Protein AF-F3C561-F1 (afdb_monomer)

Secondary structure (DSSP, 8-state):
-HHHHHHHHHHHHHHHHHHHHHHHHHHHHHHHHHHHHHHTT--HHHHHHHHHH-HHHHHHHHHHHHHHHHH-----HHHHHHTSHHHHHHHHHHHHHHHHHIIIIITTT----THHHHHHHIIIIIHHHHHHHHHHHHS------TT---

Radius of gyration: 17.73 Å; Cα contacts (8 Å, |Δi|>4): 130; chains: 1; bounding box: 53×43×44 Å

Organism: NCBI:txid875330

Sequence (150 aa):
MHREHSTAQGQRYYTLVAACLGWSGLVIQLYLIFIGRYADHASLLGGLVRFLSFFTVLSNTLAAVALSCALTARQSAGHRFFRHPVVCGGIAVSIALVGIAYNILLRHLWHPQGWQWVADELLHDIMPLAFVLYWWLYVPKGALRLRHVP

pLDDT: mean 75.56, std 10.78, range [37.84, 87.25]

InterPro domains:
  IPR049713 Pr6Pr membrane protein-like [NF038065] (51-149)

Solvent-accessible surface area (backbone atoms only — not comparable to full-atom values): 8186 Å² total; per-residue (Å²): 122,75,67,64,58,54,53,55,51,51,50,46,52,52,37,48,53,49,23,51,48,38,51,50,20,53,51,49,47,49,51,55,47,46,54,53,30,55,74,68,74,43,63,58,67,58,45,51,54,53,49,65,66,33,67,64,52,48,33,48,49,52,44,26,50,36,30,49,41,70,69,44,90,62,91,46,75,68,37,57,51,46,65,29,56,68,50,45,48,53,42,37,53,49,25,43,50,43,26,50,48,38,62,74,65,37,60,86,74,57,82,63,65,73,72,56,31,56,22,49,46,35,58,41,50,50,39,23,52,49,47,41,51,46,47,68,76,70,46,71,75,72,80,77,64,84,80,75,72,129

Nearest PDB structures (foldseek):
  6q58-assembly1_A  TM=4.805E-01  e=2.947E+00  Streptomyces lividans 1326
  6q6b-assembly1_A  TM=3.470E-01  e=9.600E+00  Streptomyces lividans 1326

Foldseek 3Di:
DVPVVVVVVVLLVLLVVLLVLLVVLLVLVLVVLQVVCVVVVHDNVVSVVVQCPDLLNVLSVLLSVLSVLVNDPDPDPVSCQSLPLVNLVVSLVSLLCQLVCCVPPPPVPDDDDDSNVSSCCSSRPVNSVSSNVSSVPPRPPPPPPPPPPD

Mean predicted aligned error: 9.53 Å

Structure (mmCIF, N/CA/C/O backbone):
data_AF-F3C561-F1
#
_entry.id   AF-F3C561-F1
#
loop_
_atom_site.group_PDB
_atom_site.id
_atom_site.type_symbol
_atom_site.label_atom_id
_atom_site.label_alt_id
_atom_site.label_comp_id
_atom_site.label_asym_id
_atom_site.label_entity_id
_atom_site.label_seq_id
_atom_site.pdbx_PDB_ins_code
_atom_site.Cartn_x
_atom_site.Cartn_y
_atom_site.Cartn_z
_atom_site.occupancy
_atom_site.B_iso_or_equiv
_atom_site.auth_seq_id
_atom_site.auth_comp_id
_atom_site.auth_asym_id
_atom_site.auth_atom_id
_atom_site.pdbx_PDB_model_num
ATOM 1 N N . MET A 1 1 ? -23.688 -15.592 21.006 1.00 43.59 1 MET A N 1
ATOM 2 C CA . MET A 1 1 ? -22.263 -15.556 21.407 1.00 43.59 1 MET A CA 1
ATOM 3 C C . MET A 1 1 ? -21.299 -16.161 20.369 1.00 43.59 1 MET A C 1
ATOM 5 O O . MET A 1 1 ? -20.206 -15.643 20.229 1.00 43.59 1 MET A O 1
ATOM 9 N N . HIS A 1 2 ? -21.677 -17.172 19.565 1.00 37.84 2 HIS A N 1
ATOM 10 C CA . HIS A 1 2 ? -20.776 -17.753 18.541 1.00 37.84 2 HIS A CA 1
ATOM 11 C C . HIS A 1 2 ? -20.464 -16.871 17.307 1.00 37.84 2 HIS A C 1
ATOM 13 O O . HIS A 1 2 ? -19.419 -17.051 16.689 1.00 37.84 2 HIS A O 1
ATOM 19 N N . ARG A 1 3 ? -21.325 -15.908 16.935 1.00 47.53 3 ARG A N 1
ATOM 20 C CA . ARG A 1 3 ? -21.124 -15.087 15.719 1.00 47.53 3 ARG A CA 1
ATOM 21 C C . ARG A 1 3 ? -20.023 -14.024 15.847 1.00 47.53 3 ARG A C 1
ATOM 23 O O . ARG A 1 3 ? -19.332 -13.782 14.867 1.00 47.53 3 ARG A O 1
ATOM 30 N N . GLU A 1 4 ? -19.815 -13.448 17.032 1.00 48.88 4 GLU A N 1
ATOM 31 C CA . GLU A 1 4 ? -18.841 -12.356 17.237 1.00 48.88 4 GLU A CA 1
ATOM 32 C C . GLU A 1 4 ? -17.381 -12.838 17.210 1.00 48.88 4 GLU A C 1
ATOM 34 O O . GLU A 1 4 ? -16.494 -12.144 16.708 1.00 48.88 4 GLU A O 1
ATOM 39 N N . HIS A 1 5 ? -17.122 -14.064 17.679 1.00 46.94 5 HIS A N 1
ATOM 40 C CA . HIS A 1 5 ? -15.789 -14.669 17.611 1.00 46.94 5 HIS A CA 1
ATOM 41 C C . HIS A 1 5 ? -15.386 -15.025 16.172 1.00 46.94 5 HIS A C 1
ATOM 43 O O . HIS A 1 5 ? -14.239 -14.797 15.787 1.00 46.94 5 HIS A O 1
ATOM 49 N N . SER A 1 6 ? -16.330 -15.504 15.351 1.00 56.16 6 SER A N 1
ATOM 50 C CA . SER A 1 6 ? -16.065 -15.849 13.947 1.00 56.16 6 SER A CA 1
ATOM 51 C C . SER A 1 6 ? -15.729 -14.617 13.100 1.00 56.16 6 SER A C 1
ATOM 53 O O . SER A 1 6 ? -14.824 -14.669 12.268 1.00 56.16 6 SER A O 1
ATOM 55 N N . THR A 1 7 ? -16.404 -13.488 13.341 1.00 60.56 7 THR A N 1
ATOM 56 C CA . THR A 1 7 ? -16.119 -12.220 12.650 1.00 60.56 7 THR A CA 1
ATOM 57 C C . THR A 1 7 ? -14.766 -11.638 13.053 1.00 60.56 7 THR A C 1
ATOM 59 O O . THR A 1 7 ? -14.020 -11.181 12.190 1.00 60.56 7 THR A O 1
ATOM 62 N N . ALA A 1 8 ? -14.397 -11.720 14.337 1.00 64.44 8 ALA A N 1
ATOM 63 C CA . ALA A 1 8 ? -13.096 -11.249 14.818 1.00 64.44 8 ALA A CA 1
ATOM 64 C C . ALA A 1 8 ? -11.926 -12.101 14.286 1.00 64.44 8 ALA A C 1
ATOM 66 O O . ALA A 1 8 ? -10.849 -11.579 13.986 1.00 64.44 8 ALA A O 1
ATOM 67 N N . GLN A 1 9 ? -12.130 -13.413 14.139 1.00 69.69 9 GLN A N 1
ATOM 68 C CA . GLN A 1 9 ? -11.122 -14.322 13.593 1.00 69.69 9 GLN A CA 1
ATOM 69 C C . GLN A 1 9 ? -10.968 -14.166 12.073 1.00 69.69 9 GLN A C 1
ATOM 71 O O . GLN A 1 9 ? -9.838 -14.096 11.586 1.00 69.69 9 GLN A O 1
ATOM 76 N N . GLY A 1 10 ? -12.077 -14.009 11.339 1.00 73.12 10 GLY A N 1
ATOM 77 C CA . GLY A 1 10 ? -12.062 -13.703 9.904 1.00 73.12 10 GLY A CA 1
ATOM 78 C C . GLY A 1 10 ? -11.396 -12.360 9.591 1.00 73.12 10 GLY A C 1
ATOM 79 O O . GLY A 1 10 ? -10.558 -12.281 8.694 1.00 73.12 10 GLY A O 1
ATOM 80 N N . GLN A 1 11 ? -11.676 -11.328 10.396 1.00 76.88 11 GLN A N 1
ATOM 81 C CA . GLN A 1 11 ? -11.012 -10.026 10.297 1.00 76.88 11 GLN A CA 1
ATOM 82 C C . GLN A 1 11 ? -9.496 -10.149 10.463 1.00 76.88 11 GLN A C 1
ATOM 84 O O . GLN A 1 11 ? -8.738 -9.598 9.664 1.00 76.88 11 GLN A O 1
ATOM 89 N N . ARG A 1 12 ? -9.041 -10.869 11.496 1.00 78.75 12 ARG A N 1
ATOM 90 C CA . ARG A 1 12 ? -7.608 -11.069 11.749 1.00 78.75 12 ARG A CA 1
ATOM 91 C C . ARG A 1 12 ? -6.933 -11.797 10.597 1.00 78.75 12 ARG A C 1
ATOM 93 O O . ARG A 1 12 ? -5.892 -11.339 10.146 1.00 78.75 12 ARG A O 1
ATOM 100 N N . TYR A 1 13 ? -7.530 -12.878 10.099 1.00 82.69 13 TYR A N 1
ATOM 101 C CA . TYR A 1 13 ? -6.969 -13.628 8.976 1.00 82.69 13 TYR A CA 1
ATOM 102 C C . TYR A 1 13 ? -6.850 -12.761 7.719 1.00 82.69 13 TYR A C 1
ATOM 104 O O . TYR A 1 13 ? -5.778 -12.680 7.129 1.00 82.69 13 TYR A O 1
ATOM 112 N N . TYR A 1 14 ? -7.914 -12.034 7.368 1.00 81.75 14 TYR A N 1
ATOM 113 C CA . TYR A 1 14 ? -7.908 -11.119 6.229 1.00 81.75 14 TYR A CA 1
ATOM 114 C C . TYR A 1 14 ? -6.826 -10.040 6.360 1.00 81.75 14 TYR A C 1
ATOM 116 O O . TYR A 1 14 ? -6.049 -9.816 5.438 1.00 81.75 14 TYR A O 1
ATOM 124 N N . THR A 1 15 ? -6.745 -9.402 7.530 1.00 81.00 15 THR A N 1
ATOM 125 C CA . THR A 1 15 ? -5.758 -8.348 7.808 1.00 81.00 15 THR A CA 1
ATOM 126 C C . THR A 1 15 ? -4.332 -8.901 7.735 1.00 81.00 15 THR A C 1
ATOM 128 O O . THR A 1 15 ? -3.435 -8.214 7.256 1.00 81.00 15 THR A O 1
ATOM 131 N N . LEU A 1 16 ? -4.123 -10.148 8.168 1.00 84.19 16 LEU A N 1
ATOM 132 C CA . LEU A 1 16 ? -2.830 -10.830 8.127 1.00 84.19 16 LEU A CA 1
ATOM 133 C C . LEU A 1 16 ? -2.411 -11.121 6.694 1.00 84.19 16 LEU A C 1
ATOM 135 O O . LEU A 1 16 ? -1.310 -10.747 6.302 1.00 84.19 16 LEU A O 1
ATOM 139 N N . VAL A 1 17 ? -3.308 -11.704 5.899 1.00 85.19 17 VAL A N 1
ATOM 140 C CA . VAL A 1 17 ? -3.062 -11.964 4.478 1.00 85.19 17 VAL A CA 1
ATOM 141 C C . VAL A 1 17 ? -2.791 -10.656 3.734 1.00 85.19 17 VAL A C 1
ATOM 143 O O . VAL A 1 17 ? -1.786 -10.559 3.038 1.00 85.19 17 VAL A O 1
ATOM 146 N N . ALA A 1 18 ? -3.614 -9.623 3.935 1.00 82.94 18 ALA A N 1
ATOM 147 C CA . ALA A 1 18 ? -3.427 -8.318 3.301 1.00 82.94 18 ALA A CA 1
ATOM 148 C C . ALA A 1 18 ? -2.102 -7.652 3.711 1.00 82.94 18 ALA A C 1
ATOM 150 O O . ALA A 1 18 ? -1.389 -7.130 2.859 1.00 82.94 18 ALA A O 1
ATOM 151 N N . ALA A 1 19 ? -1.727 -7.712 4.995 1.00 84.88 19 ALA A N 1
ATOM 152 C CA . ALA A 1 19 ? -0.444 -7.190 5.460 1.00 84.88 19 ALA A CA 1
ATOM 153 C C . ALA A 1 19 ? 0.731 -7.953 4.836 1.00 84.88 19 ALA A C 1
ATOM 155 O O . ALA A 1 19 ? 1.669 -7.326 4.350 1.00 84.88 19 ALA A O 1
ATOM 156 N N . CYS A 1 20 ? 0.678 -9.289 4.823 1.00 86.12 20 CYS A N 1
ATOM 157 C CA . CYS A 1 20 ? 1.708 -10.121 4.206 1.00 86.12 20 CYS A CA 1
ATOM 158 C C . CYS A 1 20 ? 1.861 -9.802 2.719 1.00 86.12 20 CYS A C 1
ATOM 160 O O . CYS A 1 20 ? 2.982 -9.576 2.278 1.00 86.12 20 CYS A O 1
ATOM 162 N N . LEU A 1 21 ? 0.757 -9.703 1.975 1.00 85.00 21 LEU A N 1
ATOM 163 C CA . LEU A 1 21 ? 0.781 -9.324 0.562 1.00 85.00 21 LEU A CA 1
ATOM 164 C C . LEU A 1 21 ? 1.408 -7.936 0.372 1.00 85.00 21 LEU A C 1
ATOM 166 O O . LEU A 1 21 ? 2.342 -7.798 -0.412 1.00 85.00 21 LEU A O 1
ATOM 170 N N . GLY A 1 22 ? 0.987 -6.929 1.141 1.00 83.75 22 GLY A N 1
ATOM 171 C CA . GLY A 1 22 ? 1.556 -5.580 1.053 1.00 83.75 22 GLY A CA 1
ATOM 172 C C . GLY A 1 22 ? 3.059 -5.536 1.314 1.00 83.75 22 GLY A C 1
ATOM 173 O O . GLY A 1 22 ? 3.809 -4.949 0.534 1.00 83.75 22 GLY A O 1
ATOM 174 N N . TRP A 1 23 ? 3.518 -6.211 2.370 1.00 87.25 23 TRP A N 1
ATOM 175 C CA . TRP A 1 23 ? 4.945 -6.315 2.674 1.00 87.25 23 TRP A CA 1
ATOM 176 C C . TRP A 1 23 ? 5.711 -7.084 1.595 1.00 87.25 23 TRP A C 1
ATOM 178 O O . TRP A 1 23 ? 6.785 -6.640 1.192 1.00 87.25 23 TRP A O 1
ATOM 188 N N . SER A 1 24 ? 5.162 -8.187 1.080 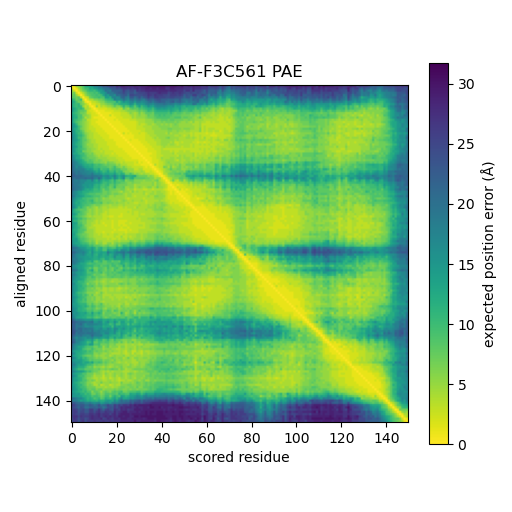1.00 85.19 24 SER A N 1
ATOM 189 C CA . SER A 1 24 ? 5.765 -8.938 -0.024 1.00 85.19 24 SER A CA 1
ATOM 190 C C . SER A 1 24 ? 5.906 -8.079 -1.280 1.00 85.19 24 SER A C 1
ATOM 192 O O . SER A 1 24 ? 6.993 -8.031 -1.850 1.00 85.19 24 SER A O 1
ATOM 194 N N . GLY A 1 25 ? 4.860 -7.347 -1.675 1.00 82.38 25 GLY A N 1
ATOM 195 C CA . GLY A 1 25 ? 4.910 -6.433 -2.818 1.00 82.38 25 GLY A CA 1
ATOM 196 C C . GLY A 1 25 ? 5.999 -5.369 -2.658 1.00 82.38 25 GLY A C 1
ATOM 197 O O . GLY A 1 25 ? 6.819 -5.189 -3.559 1.00 82.38 25 GLY A O 1
ATOM 198 N N . LEU A 1 26 ? 6.072 -4.723 -1.486 1.00 84.94 26 LEU A N 1
ATOM 199 C CA . LEU A 1 26 ? 7.084 -3.700 -1.189 1.00 84.94 26 LEU A CA 1
ATOM 200 C C . LEU A 1 26 ? 8.510 -4.262 -1.238 1.00 84.94 26 LEU A C 1
ATOM 202 O O . LEU A 1 26 ? 9.399 -3.623 -1.800 1.00 84.94 26 LEU A O 1
ATOM 206 N N . VAL A 1 27 ? 8.730 -5.455 -0.678 1.00 86.56 27 VAL A N 1
ATOM 207 C CA . VAL A 1 27 ? 10.042 -6.119 -0.690 1.00 86.56 27 VAL A CA 1
ATOM 208 C C . VAL A 1 27 ? 10.452 -6.489 -2.113 1.00 86.56 27 VAL A C 1
ATOM 210 O O . VAL A 1 27 ? 11.592 -6.223 -2.494 1.00 86.56 27 VAL A O 1
ATOM 213 N N . ILE A 1 28 ? 9.538 -7.045 -2.915 1.00 85.00 28 ILE A N 1
ATOM 214 C CA . ILE A 1 28 ? 9.822 -7.387 -4.316 1.00 85.00 28 ILE A CA 1
ATOM 215 C C . ILE A 1 28 ? 10.149 -6.114 -5.107 1.00 85.00 28 ILE A C 1
ATOM 217 O O . ILE A 1 28 ? 11.159 -6.080 -5.811 1.00 85.00 28 ILE A O 1
ATOM 221 N N . GLN A 1 29 ? 9.359 -5.044 -4.959 1.00 84.00 29 GLN A N 1
ATOM 222 C CA . GLN A 1 29 ? 9.621 -3.787 -5.666 1.00 84.00 29 GLN A CA 1
ATOM 223 C C . GLN A 1 29 ? 10.966 -3.170 -5.258 1.00 84.00 29 GLN A C 1
ATOM 225 O O . GLN A 1 29 ? 11.724 -2.720 -6.121 1.00 84.00 29 GLN A O 1
ATOM 230 N N . LEU A 1 30 ? 11.300 -3.188 -3.964 1.00 84.50 30 LEU A N 1
ATOM 231 C CA . LEU A 1 30 ? 12.584 -2.697 -3.471 1.00 84.50 30 LEU A CA 1
ATOM 232 C C . LEU A 1 30 ? 13.753 -3.526 -4.019 1.00 84.50 30 LEU A C 1
ATOM 234 O O . LEU A 1 30 ? 14.741 -2.959 -4.484 1.00 84.50 30 LEU A O 1
ATOM 238 N N . TYR A 1 31 ? 13.628 -4.854 -4.011 1.00 85.00 31 TYR A N 1
ATOM 239 C CA . TYR A 1 31 ? 14.641 -5.766 -4.540 1.00 85.00 31 TYR A CA 1
ATOM 240 C C . TYR A 1 31 ? 14.919 -5.512 -6.028 1.00 85.00 31 TYR A C 1
ATOM 242 O O . TYR A 1 31 ? 16.077 -5.405 -6.434 1.00 85.00 31 TYR A O 1
ATOM 250 N N . LEU A 1 32 ? 13.867 -5.321 -6.830 1.00 82.19 32 LEU A N 1
ATOM 251 C CA . LEU A 1 32 ? 13.983 -5.009 -8.258 1.00 82.19 32 LEU A CA 1
ATOM 252 C C . LEU A 1 32 ? 14.660 -3.652 -8.513 1.00 82.19 32 LEU A C 1
ATOM 254 O O . LEU A 1 32 ? 15.432 -3.509 -9.460 1.00 82.19 32 LEU A O 1
ATOM 258 N N . ILE A 1 33 ? 14.421 -2.654 -7.658 1.00 82.12 33 ILE A N 1
ATOM 259 C CA . ILE A 1 33 ? 15.117 -1.362 -7.748 1.00 82.12 33 ILE A CA 1
ATOM 260 C C . ILE A 1 33 ? 16.597 -1.520 -7.395 1.00 82.12 33 ILE A C 1
ATOM 262 O O . ILE A 1 33 ? 17.450 -0.957 -8.081 1.00 82.12 33 ILE A O 1
ATOM 266 N N . PHE A 1 34 ? 16.913 -2.287 -6.350 1.00 82.00 34 PHE A N 1
ATOM 267 C CA . PHE A 1 34 ? 18.295 -2.532 -5.943 1.00 82.00 34 PHE A CA 1
ATOM 268 C C . PHE A 1 34 ? 19.083 -3.270 -7.019 1.00 82.00 34 PHE A C 1
ATOM 270 O O . PHE A 1 34 ? 20.189 -2.841 -7.332 1.00 82.00 34 PHE A O 1
ATOM 277 N N . ILE A 1 35 ? 18.519 -4.325 -7.616 1.00 82.62 35 ILE A N 1
ATOM 278 C CA . ILE A 1 35 ? 19.229 -5.105 -8.634 1.00 82.62 35 ILE A CA 1
ATOM 279 C C . ILE A 1 35 ? 19.479 -4.284 -9.905 1.00 82.62 35 ILE A C 1
ATOM 281 O O . ILE A 1 35 ? 20.583 -4.328 -10.441 1.00 82.62 35 ILE A O 1
ATOM 285 N N . GLY A 1 36 ? 18.511 -3.458 -10.326 1.00 78.69 36 GLY A N 1
ATOM 286 C CA . GLY A 1 36 ? 18.690 -2.541 -11.454 1.00 78.69 36 GLY A CA 1
ATOM 287 C C . GLY A 1 36 ? 19.777 -1.500 -11.182 1.00 78.69 36 GLY A C 1
ATOM 288 O O . GLY A 1 36 ? 20.693 -1.331 -11.976 1.00 78.69 36 GLY A O 1
ATOM 289 N N . ARG A 1 37 ? 19.753 -0.858 -10.005 1.00 79.12 37 ARG A N 1
ATOM 290 C CA . ARG A 1 37 ? 20.777 0.139 -9.641 1.00 79.12 37 ARG A CA 1
ATOM 291 C C . ARG A 1 37 ? 22.158 -0.457 -9.412 1.00 79.12 37 ARG A C 1
ATOM 293 O O . ARG A 1 37 ? 23.146 0.219 -9.682 1.00 79.12 37 ARG A O 1
ATOM 300 N N . TYR A 1 38 ? 22.224 -1.688 -8.917 1.00 77.12 38 TYR A N 1
ATOM 301 C CA . TYR A 1 38 ? 23.475 -2.418 -8.765 1.00 77.12 38 TYR A CA 1
ATOM 302 C C . TYR A 1 38 ? 24.097 -2.737 -10.130 1.00 77.12 38 TYR A C 1
ATOM 304 O O . TYR A 1 38 ? 25.295 -2.525 -10.303 1.00 77.12 38 TYR A O 1
ATOM 312 N N . ALA A 1 39 ? 23.284 -3.165 -11.105 1.00 77.00 39 ALA A N 1
ATOM 313 C CA . ALA A 1 39 ? 23.725 -3.390 -12.483 1.00 77.00 39 ALA A CA 1
ATOM 314 C C . ALA A 1 39 ? 24.221 -2.100 -13.162 1.00 77.00 39 ALA A C 1
ATOM 316 O O . ALA A 1 39 ? 25.203 -2.134 -13.896 1.00 77.00 39 ALA A O 1
ATOM 317 N N . ASP A 1 40 ? 23.604 -0.958 -12.849 1.00 78.62 40 ASP A N 1
ATOM 318 C CA . ASP A 1 40 ? 24.003 0.359 -13.364 1.00 78.62 40 ASP A CA 1
ATOM 319 C C . ASP A 1 40 ? 25.200 0.990 -12.611 1.00 78.62 40 ASP A C 1
ATOM 321 O O . ASP A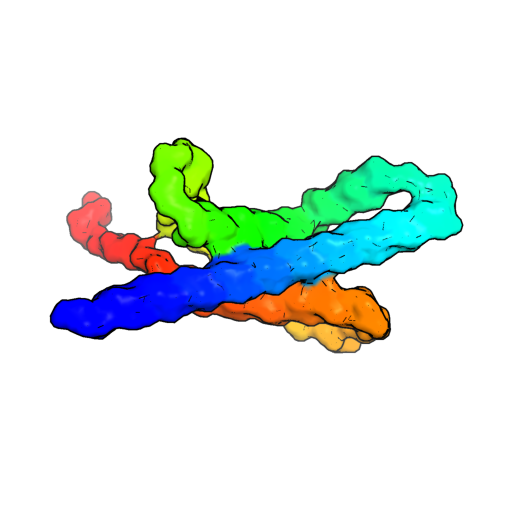 1 40 ? 25.534 2.151 -12.853 1.00 78.62 40 ASP A O 1
ATOM 325 N N . HIS A 1 41 ? 25.818 0.282 -11.651 1.00 76.88 41 HIS A N 1
ATOM 326 C CA . HIS A 1 41 ? 26.848 0.809 -10.733 1.00 76.88 41 HIS A CA 1
ATOM 327 C C . HIS A 1 41 ? 26.456 2.126 -10.032 1.00 76.88 41 HIS A C 1
ATOM 329 O O . HIS A 1 41 ? 27.301 2.936 -9.641 1.00 76.88 41 HIS A O 1
ATOM 335 N N . ALA A 1 42 ? 25.156 2.352 -9.854 1.00 76.69 42 ALA A N 1
ATOM 336 C CA . ALA A 1 42 ? 24.614 3.562 -9.263 1.00 76.69 42 ALA A CA 1
ATOM 337 C C . ALA A 1 42 ? 24.504 3.445 -7.734 1.00 76.69 42 ALA A C 1
ATOM 339 O O . ALA A 1 42 ? 24.468 2.360 -7.154 1.00 76.69 42 ALA A O 1
ATOM 340 N N . SER A 1 43 ? 24.383 4.590 -7.053 1.00 79.69 43 SER A N 1
ATOM 341 C CA . SER A 1 43 ? 24.193 4.612 -5.598 1.00 79.69 43 SER A CA 1
ATOM 342 C C . SER A 1 43 ? 22.879 3.936 -5.188 1.00 79.69 43 SER A C 1
ATOM 344 O O . SER A 1 43 ? 21.786 4.411 -5.517 1.00 79.69 43 SER A O 1
ATOM 346 N N . LEU A 1 44 ? 22.989 2.862 -4.399 1.00 79.44 44 LEU A N 1
ATOM 347 C CA . LEU A 1 44 ? 21.855 2.149 -3.797 1.00 79.44 44 LEU A CA 1
ATOM 348 C C . LEU A 1 44 ? 21.023 3.066 -2.889 1.00 79.44 44 LEU A C 1
ATOM 350 O O . LEU A 1 44 ? 19.794 2.979 -2.866 1.00 79.44 44 LEU A O 1
ATOM 354 N N . LEU A 1 45 ? 21.680 4.011 -2.206 1.00 81.75 45 LEU A N 1
ATOM 355 C CA . LEU A 1 45 ? 21.008 5.017 -1.384 1.00 81.75 45 LEU A CA 1
ATOM 356 C C . LEU A 1 45 ? 20.107 5.919 -2.243 1.00 81.75 45 LEU A C 1
ATOM 358 O O . LEU A 1 45 ? 18.981 6.223 -1.860 1.00 81.75 45 LEU A O 1
ATOM 362 N N . GLY A 1 46 ? 20.564 6.286 -3.445 1.00 78.94 46 GLY A N 1
ATOM 363 C CA . GLY A 1 46 ? 19.751 7.023 -4.416 1.00 78.94 46 GLY A CA 1
ATOM 364 C C . GLY A 1 46 ? 18.546 6.218 -4.921 1.00 78.94 46 GLY A C 1
ATOM 365 O O . GLY A 1 46 ? 17.491 6.792 -5.195 1.00 78.94 46 GLY A O 1
ATOM 366 N N . GLY A 1 47 ? 18.673 4.889 -5.001 1.00 80.12 47 GLY A N 1
ATOM 367 C CA . GLY A 1 47 ? 17.557 3.974 -5.258 1.00 80.12 47 GLY A CA 1
ATOM 368 C C . GLY A 1 47 ? 16.500 4.021 -4.152 1.00 80.12 47 GLY A C 1
ATOM 369 O O . GLY A 1 47 ? 15.322 4.208 -4.453 1.00 80.12 47 GLY A O 1
ATOM 370 N N . LEU A 1 48 ? 16.926 3.947 -2.886 1.00 82.00 48 LEU A N 1
ATOM 371 C CA . LEU A 1 48 ? 16.051 4.066 -1.710 1.00 82.00 48 LEU A CA 1
ATOM 372 C C . LEU A 1 48 ? 15.333 5.414 -1.636 1.00 82.00 48 LEU A C 1
ATOM 374 O O . LEU A 1 48 ? 14.121 5.452 -1.444 1.00 82.00 48 LEU A O 1
ATOM 378 N N . VAL A 1 49 ? 16.062 6.520 -1.809 1.00 82.94 49 VAL A N 1
ATOM 379 C CA . VAL A 1 49 ? 15.468 7.865 -1.764 1.00 82.94 49 VAL A CA 1
ATOM 380 C C . VAL A 1 49 ? 14.419 8.013 -2.860 1.00 82.94 49 VAL A C 1
ATOM 382 O O . VAL A 1 49 ? 13.316 8.487 -2.595 1.00 82.94 49 VAL A O 1
ATOM 385 N N . ARG A 1 50 ? 14.718 7.550 -4.080 1.00 80.38 50 ARG A N 1
ATOM 386 C CA . ARG A 1 50 ? 13.750 7.588 -5.181 1.00 80.38 50 ARG A CA 1
ATOM 387 C C . ARG A 1 50 ? 12.545 6.692 -4.903 1.00 80.38 50 ARG A C 1
ATOM 389 O O . ARG A 1 50 ? 11.428 7.114 -5.165 1.00 80.38 50 ARG A O 1
ATOM 396 N N . PHE A 1 51 ? 12.759 5.505 -4.336 1.00 80.69 51 PHE A N 1
ATOM 397 C CA . PHE A 1 51 ? 11.686 4.598 -3.929 1.00 80.69 51 PHE A CA 1
ATOM 398 C C . PHE A 1 51 ? 10.737 5.258 -2.921 1.00 80.69 51 PHE A C 1
ATOM 400 O O . PHE A 1 51 ? 9.533 5.301 -3.151 1.00 80.69 51 PHE A O 1
ATOM 407 N N . LEU A 1 52 ? 11.279 5.866 -1.864 1.00 83.75 52 LEU A N 1
ATOM 408 C CA . LEU A 1 52 ? 10.493 6.565 -0.842 1.00 83.75 52 LEU A CA 1
ATOM 409 C C . LEU A 1 52 ? 9.898 7.896 -1.320 1.00 83.75 52 LEU A C 1
ATOM 411 O O . LEU A 1 52 ? 9.001 8.424 -0.674 1.00 83.75 52 LEU A O 1
ATOM 415 N N . SER A 1 53 ? 10.364 8.434 -2.447 1.00 85.00 53 SER A N 1
ATOM 416 C CA . SER A 1 53 ? 9.789 9.640 -3.054 1.00 85.00 53 SER A CA 1
ATOM 417 C C . SER A 1 53 ? 8.493 9.353 -3.815 1.00 85.00 53 SER A C 1
ATOM 419 O O . SER A 1 53 ? 7.729 10.276 -4.096 1.00 85.00 53 SER A O 1
ATOM 421 N N . PHE A 1 54 ? 8.220 8.091 -4.162 1.00 82.69 54 PHE A N 1
ATOM 422 C CA . PHE A 1 54 ? 6.980 7.736 -4.839 1.00 82.69 54 PHE A CA 1
ATOM 423 C C . PHE A 1 54 ? 5.811 7.704 -3.859 1.00 82.69 54 PHE A C 1
ATOM 425 O O . PHE A 1 54 ? 5.792 6.946 -2.887 1.00 82.69 54 PHE A O 1
ATOM 432 N N . PHE A 1 55 ? 4.774 8.473 -4.185 1.00 82.56 55 PHE A N 1
ATOM 433 C CA . PHE A 1 55 ? 3.531 8.510 -3.419 1.00 82.56 55 PHE A CA 1
ATOM 434 C C . PHE A 1 55 ? 2.895 7.118 -3.255 1.00 82.56 55 PHE A C 1
ATOM 436 O O . PHE A 1 55 ? 2.404 6.779 -2.177 1.00 82.56 55 PHE A O 1
ATOM 443 N N . THR A 1 56 ? 2.970 6.272 -4.287 1.00 82.69 56 THR A N 1
ATOM 444 C CA . THR A 1 56 ? 2.483 4.884 -4.252 1.00 82.69 56 THR A CA 1
ATOM 445 C C . THR A 1 56 ? 3.182 4.040 -3.188 1.00 82.69 56 THR A C 1
ATOM 447 O O . THR A 1 56 ? 2.538 3.275 -2.474 1.00 82.69 56 THR A O 1
ATOM 450 N N . VAL A 1 57 ? 4.498 4.197 -3.046 1.00 84.25 57 VAL A N 1
ATOM 451 C CA . VAL A 1 57 ? 5.295 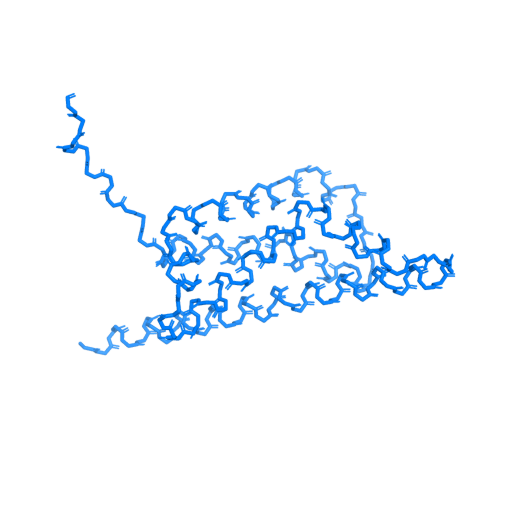3.436 -2.077 1.00 84.25 57 VAL A CA 1
ATOM 452 C C . VAL A 1 57 ? 4.966 3.886 -0.659 1.00 84.25 57 VAL A C 1
ATOM 454 O O . VAL A 1 57 ? 4.735 3.051 0.217 1.00 84.25 57 VAL A O 1
ATOM 457 N N . LEU A 1 58 ? 4.885 5.201 -0.435 1.00 85.44 58 LEU A N 1
ATOM 458 C CA . LEU A 1 58 ? 4.526 5.762 0.867 1.00 85.44 58 LEU A CA 1
ATOM 459 C C . LEU A 1 58 ? 3.125 5.321 1.307 1.00 85.44 58 LEU A C 1
ATOM 461 O O . LEU A 1 58 ? 2.952 4.849 2.429 1.00 85.44 58 LEU A O 1
ATOM 465 N N . SER A 1 59 ? 2.132 5.422 0.422 1.00 84.75 59 SER A N 1
ATOM 466 C CA . SER A 1 59 ? 0.747 5.031 0.723 1.00 84.75 59 SER A CA 1
ATOM 467 C C . SER A 1 59 ? 0.594 3.525 0.972 1.00 84.75 59 SER A C 1
ATOM 469 O O . SER A 1 59 ? -0.047 3.146 1.954 1.00 84.75 59 SER A O 1
ATOM 471 N N . ASN A 1 60 ? 1.243 2.664 0.178 1.00 85.50 60 ASN A N 1
ATOM 472 C CA . ASN A 1 60 ? 1.265 1.217 0.427 1.00 85.50 60 ASN A CA 1
ATOM 473 C C . ASN A 1 60 ? 1.974 0.862 1.739 1.00 85.50 60 ASN A C 1
ATOM 475 O O . ASN A 1 60 ? 1.493 0.010 2.485 1.00 85.50 60 ASN A O 1
ATOM 479 N N . THR A 1 61 ? 3.076 1.545 2.061 1.00 86.06 61 THR A N 1
ATOM 480 C CA . THR A 1 61 ? 3.787 1.351 3.334 1.00 86.06 61 THR A CA 1
ATOM 481 C C . THR A 1 61 ? 2.899 1.735 4.515 1.00 86.06 61 THR A C 1
ATOM 483 O O . THR A 1 61 ? 2.779 0.969 5.469 1.00 86.06 61 THR A O 1
ATOM 486 N N . LEU A 1 62 ? 2.213 2.880 4.445 1.00 86.12 62 LEU A N 1
ATOM 487 C CA . LEU A 1 62 ? 1.266 3.303 5.481 1.00 86.12 62 LEU A CA 1
ATOM 488 C C . LEU A 1 62 ? 0.115 2.304 5.648 1.00 86.12 62 LEU A C 1
ATOM 490 O O . LEU A 1 62 ? -0.267 2.004 6.778 1.00 86.12 62 LEU A O 1
ATOM 494 N N . ALA A 1 63 ? -0.414 1.763 4.549 1.00 84.19 63 ALA A N 1
ATOM 495 C CA . ALA A 1 63 ? -1.459 0.746 4.586 1.00 84.19 63 ALA A CA 1
ATOM 496 C C . ALA A 1 63 ? -0.972 -0.569 5.206 1.00 84.19 63 ALA A C 1
ATOM 498 O O . ALA A 1 63 ? -1.633 -1.098 6.101 1.00 84.19 63 ALA A O 1
ATOM 499 N N . ALA A 1 64 ? 0.202 -1.061 4.803 1.00 85.56 64 ALA A N 1
ATOM 500 C CA . ALA A 1 64 ? 0.813 -2.257 5.379 1.00 85.56 64 ALA A CA 1
ATOM 501 C C . ALA A 1 64 ? 1.064 -2.084 6.886 1.00 85.56 64 ALA A C 1
ATOM 503 O O . ALA A 1 64 ? 0.691 -2.953 7.675 1.00 85.56 64 ALA A O 1
ATOM 504 N N . VAL A 1 65 ? 1.597 -0.930 7.306 1.00 85.12 65 VAL A N 1
ATOM 505 C CA . VAL A 1 65 ? 1.791 -0.593 8.725 1.00 85.12 65 VAL A CA 1
ATOM 506 C C . VAL A 1 65 ? 0.456 -0.536 9.465 1.00 85.12 65 VAL A C 1
ATOM 508 O O . VAL A 1 65 ? 0.332 -1.133 10.532 1.00 85.12 65 VAL A O 1
ATOM 511 N N . ALA A 1 66 ? -0.567 0.112 8.904 1.00 83.38 66 ALA A N 1
ATOM 512 C CA . ALA A 1 66 ? -1.888 0.184 9.523 1.00 83.38 66 ALA A CA 1
ATOM 513 C C . ALA A 1 66 ? -2.520 -1.209 9.713 1.00 83.38 66 ALA A C 1
ATOM 515 O O . ALA A 1 66 ? -3.070 -1.486 10.782 1.00 83.38 66 ALA A O 1
ATOM 516 N N . LEU A 1 67 ? -2.384 -2.107 8.729 1.00 81.69 67 LEU A N 1
ATOM 517 C CA . LEU A 1 67 ?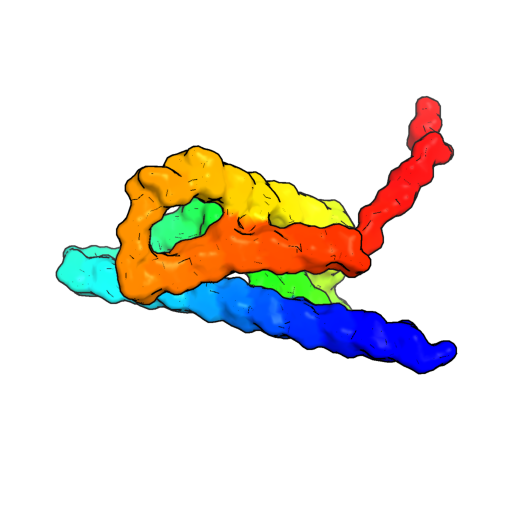 -2.824 -3.504 8.834 1.00 81.69 67 LEU A CA 1
ATOM 518 C C . LEU A 1 67 ? -2.009 -4.275 9.891 1.00 81.69 67 LEU A C 1
ATOM 520 O O . LEU A 1 67 ? -2.584 -4.966 10.733 1.00 81.69 67 LEU A O 1
ATOM 524 N N . SER A 1 68 ? -0.683 -4.107 9.935 1.00 82.62 68 SER A N 1
ATOM 525 C CA . SER A 1 68 ? 0.176 -4.711 10.969 1.00 82.62 68 SER A CA 1
ATOM 526 C C . SER A 1 68 ? -0.166 -4.220 12.384 1.00 82.62 68 SER A C 1
ATOM 528 O O . SER A 1 68 ? -0.207 -5.010 13.335 1.00 82.62 68 SER A O 1
ATOM 530 N N . CYS A 1 69 ? -0.476 -2.930 12.539 1.00 80.31 69 CYS A N 1
ATOM 531 C CA . CYS A 1 69 ? -0.955 -2.362 13.797 1.00 80.31 69 CYS A CA 1
ATOM 532 C C . CYS A 1 69 ? -2.334 -2.914 14.185 1.00 80.31 69 CYS A C 1
ATOM 534 O O . CYS A 1 69 ? -2.587 -3.121 15.369 1.00 80.31 69 CYS A O 1
ATOM 536 N N . ALA A 1 70 ? -3.214 -3.183 13.216 1.00 74.19 70 ALA A N 1
ATOM 537 C CA . ALA A 1 70 ? -4.521 -3.790 13.467 1.00 74.19 70 ALA A CA 1
ATOM 538 C C . ALA A 1 70 ? -4.427 -5.258 13.927 1.00 74.19 70 ALA A C 1
ATOM 540 O O . ALA A 1 70 ? -5.269 -5.712 14.703 1.00 74.19 70 ALA A O 1
ATOM 541 N N . LEU A 1 71 ? -3.383 -5.985 13.512 1.00 74.06 71 LEU A N 1
ATOM 542 C CA . LEU A 1 71 ? -3.096 -7.350 13.975 1.00 74.06 71 LEU A CA 1
ATOM 543 C C . LEU A 1 71 ? -2.526 -7.397 15.395 1.00 74.06 71 LEU A C 1
ATOM 545 O O . LEU A 1 71 ? -2.722 -8.376 16.117 1.00 74.06 71 LEU A O 1
ATOM 549 N N . THR A 1 72 ? -1.821 -6.344 15.806 1.00 72.00 72 THR A N 1
ATOM 550 C CA . THR A 1 72 ? -1.099 -6.325 17.077 1.00 72.00 72 THR A CA 1
ATOM 551 C C . THR A 1 72 ? -1.954 -5.720 18.190 1.00 72.00 72 THR A C 1
ATOM 553 O O . THR A 1 72 ? -2.264 -4.534 18.188 1.00 72.00 72 THR A O 1
ATOM 556 N N . ALA A 1 73 ? -2.258 -6.500 19.231 1.00 60.84 73 ALA A N 1
ATOM 557 C CA . ALA A 1 73 ? -3.044 -6.044 20.388 1.00 60.84 73 ALA A CA 1
ATOM 558 C C . ALA A 1 73 ? -2.293 -5.091 21.350 1.00 60.84 73 ALA A C 1
ATOM 560 O O . ALA A 1 73 ? -2.815 -4.735 22.406 1.00 60.84 73 ALA A O 1
ATOM 561 N N . ARG A 1 74 ? -1.059 -4.676 21.027 1.00 62.50 74 ARG A N 1
ATOM 562 C CA . ARG A 1 74 ? -0.264 -3.790 21.894 1.00 62.50 74 ARG A CA 1
ATOM 563 C C . ARG A 1 74 ? -0.887 -2.395 21.926 1.00 62.50 74 ARG A C 1
ATOM 565 O O . ARG A 1 74 ? -1.208 -1.831 20.887 1.00 62.50 74 ARG A O 1
ATOM 572 N N . GLN A 1 75 ? -0.983 -1.796 23.105 1.00 59.62 75 GLN A N 1
ATOM 573 C CA . GLN A 1 75 ? -1.498 -0.436 23.288 1.00 59.62 75 GLN A CA 1
ATOM 574 C C . GLN A 1 75 ? -0.376 0.615 23.213 1.00 59.62 75 GLN A C 1
ATOM 576 O O . GLN A 1 75 ? -0.199 1.417 24.122 1.00 59.62 75 GLN A O 1
ATOM 581 N N . SER A 1 76 ? 0.429 0.589 22.147 1.00 67.38 76 SER A N 1
ATOM 582 C CA . SER A 1 76 ? 1.452 1.622 21.924 1.00 67.38 76 SER A CA 1
ATOM 583 C C . SER A 1 76 ? 0.821 2.901 21.358 1.00 67.38 76 SER A C 1
ATOM 585 O O . SER A 1 76 ? -0.165 2.830 20.619 1.00 67.38 76 SER A O 1
ATOM 587 N N . ALA A 1 77 ? 1.407 4.067 21.649 1.00 67.38 77 ALA A N 1
ATOM 588 C CA . ALA A 1 77 ? 0.961 5.361 21.122 1.00 67.38 77 ALA A CA 1
ATOM 589 C C . ALA A 1 77 ? 0.849 5.360 19.584 1.00 67.38 77 ALA A C 1
ATOM 591 O O . ALA A 1 77 ? -0.134 5.860 19.035 1.00 67.38 77 ALA A O 1
ATOM 592 N N . GLY A 1 78 ? 1.787 4.695 18.895 1.00 64.06 78 GLY A N 1
ATOM 593 C CA . GLY A 1 78 ? 1.737 4.518 17.440 1.00 64.06 78 GLY A CA 1
ATOM 594 C C . GLY A 1 78 ? 0.526 3.704 16.972 1.00 64.06 78 GLY A C 1
ATOM 595 O O . GLY A 1 78 ? -0.125 4.063 15.996 1.00 64.06 78 GLY A O 1
ATOM 596 N N . HIS A 1 79 ? 0.133 2.660 17.706 1.00 69.69 79 HIS A N 1
ATOM 597 C CA . HIS A 1 79 ? -1.048 1.863 17.356 1.00 69.69 79 HIS A CA 1
ATOM 598 C C . HIS A 1 79 ? -2.344 2.650 17.527 1.00 69.69 79 HIS A C 1
ATOM 600 O O . HIS A 1 79 ? -3.262 2.495 16.726 1.00 69.69 79 HIS A O 1
ATOM 606 N N . ARG A 1 80 ? -2.427 3.522 18.538 1.00 69.44 80 ARG A N 1
ATOM 607 C CA . ARG A 1 80 ? -3.589 4.401 18.717 1.00 69.44 80 ARG A CA 1
ATOM 608 C C . ARG A 1 80 ? -3.712 5.410 17.572 1.00 69.44 80 ARG A C 1
ATOM 610 O O . ARG A 1 80 ? -4.829 5.672 17.135 1.00 69.44 80 ARG A O 1
ATOM 617 N N . PHE A 1 81 ? -2.586 5.918 17.067 1.00 73.12 81 PHE A N 1
ATOM 618 C CA . PHE A 1 81 ? -2.550 6.807 15.906 1.00 73.12 81 PHE A CA 1
ATOM 619 C C . PHE A 1 81 ? -3.024 6.099 14.629 1.00 73.12 81 PHE A C 1
ATOM 621 O O . PHE A 1 81 ? -3.968 6.560 13.994 1.00 73.12 81 PHE A O 1
ATOM 628 N N . PHE A 1 82 ? -2.456 4.934 14.298 1.00 73.31 82 PHE A N 1
ATOM 629 C CA . PHE A 1 82 ? -2.847 4.185 13.094 1.00 73.31 82 PHE A CA 1
ATOM 630 C C . PHE A 1 82 ? -4.259 3.598 13.158 1.00 73.31 82 PHE A C 1
ATOM 632 O O . PHE A 1 82 ? -4.866 3.390 12.115 1.00 73.31 82 PHE A O 1
ATOM 639 N N . ARG A 1 83 ? -4.808 3.356 14.355 1.00 70.94 83 ARG A N 1
ATOM 640 C CA . ARG A 1 83 ? -6.211 2.943 14.537 1.00 70.94 83 ARG A CA 1
ATOM 641 C C . ARG A 1 83 ? -7.192 4.114 14.549 1.00 70.94 83 ARG A C 1
ATOM 643 O O . ARG A 1 83 ? -8.399 3.885 14.626 1.00 70.94 83 ARG A O 1
ATOM 650 N N . HIS A 1 84 ? -6.709 5.355 14.510 1.00 76.00 84 HIS A N 1
ATOM 651 C CA . HIS A 1 84 ? -7.581 6.516 14.514 1.00 76.00 84 HIS A CA 1
ATOM 652 C C . HIS A 1 84 ? -8.365 6.577 13.189 1.00 76.00 84 HIS A C 1
ATOM 654 O O . HIS A 1 84 ? -7.750 6.537 12.121 1.00 76.00 84 HIS A O 1
ATOM 660 N N . PRO A 1 85 ? -9.704 6.719 13.212 1.00 73.00 85 PRO A N 1
ATOM 661 C CA . PRO A 1 85 ? -10.532 6.638 12.006 1.00 73.00 85 PRO A CA 1
ATOM 662 C C . PRO A 1 85 ? -10.174 7.695 10.952 1.00 73.00 85 PRO A C 1
ATOM 664 O O . PRO A 1 85 ? -10.266 7.416 9.761 1.00 73.00 85 PRO A O 1
ATOM 667 N N . VAL A 1 86 ? -9.693 8.872 11.373 1.00 77.31 86 VAL A N 1
ATOM 668 C CA . VAL A 1 86 ? -9.191 9.917 10.458 1.00 77.31 86 VAL A CA 1
ATOM 669 C C . VAL A 1 86 ? -7.914 9.474 9.736 1.00 77.31 86 VAL A C 1
ATOM 671 O O . VAL A 1 86 ? -7.798 9.676 8.533 1.00 77.31 86 VAL A O 1
ATOM 674 N N . VAL A 1 87 ? -6.978 8.830 10.442 1.00 80.75 87 VAL A N 1
ATOM 675 C CA . VAL A 1 87 ? -5.715 8.352 9.855 1.00 80.75 87 VAL A CA 1
ATOM 676 C C . VAL A 1 87 ? -5.997 7.185 8.912 1.00 80.75 87 VAL A C 1
ATOM 678 O O . VAL A 1 87 ? -5.573 7.219 7.761 1.00 80.75 87 VAL A O 1
ATOM 681 N N . CYS A 1 88 ? -6.798 6.203 9.345 1.00 80.62 88 CYS A N 1
ATOM 682 C CA . CYS A 1 88 ? -7.258 5.125 8.466 1.00 80.62 88 CYS A CA 1
ATOM 683 C C . CYS A 1 88 ? -7.992 5.659 7.229 1.00 80.62 88 CYS A C 1
ATOM 685 O O . CYS A 1 88 ? -7.769 5.151 6.135 1.00 80.62 88 CYS A O 1
ATOM 687 N N . GLY A 1 89 ? -8.844 6.678 7.387 1.00 80.25 89 GLY A N 1
ATOM 688 C CA . GLY A 1 89 ? -9.537 7.327 6.275 1.00 80.25 89 GLY A CA 1
ATOM 689 C C . GLY A 1 89 ? -8.577 8.008 5.301 1.00 80.25 89 GLY A C 1
ATOM 690 O O . GLY A 1 89 ? -8.690 7.796 4.099 1.00 80.25 89 GLY A O 1
ATOM 691 N N . GLY A 1 90 ? -7.590 8.757 5.799 1.00 83.88 90 GLY A N 1
ATOM 692 C CA . GLY A 1 90 ? -6.571 9.392 4.957 1.00 83.88 90 GLY A CA 1
ATOM 693 C C . GLY A 1 90 ? -5.728 8.380 4.175 1.00 83.88 90 GLY A C 1
ATOM 694 O O . GLY A 1 90 ? -5.493 8.566 2.980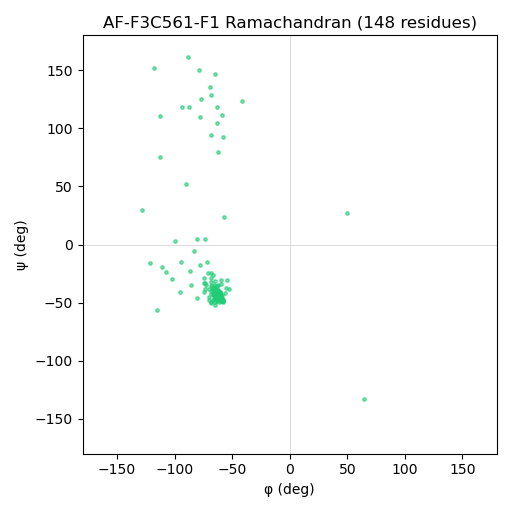 1.00 83.88 90 GLY A O 1
ATOM 695 N N . ILE A 1 91 ? -5.339 7.272 4.817 1.00 85.94 91 ILE A N 1
ATOM 696 C CA . ILE A 1 91 ? -4.624 6.170 4.152 1.00 85.94 91 ILE A CA 1
ATOM 697 C C . ILE A 1 91 ? -5.528 5.510 3.101 1.00 85.94 91 ILE A C 1
ATOM 699 O O . ILE A 1 91 ? -5.078 5.271 1.984 1.00 85.94 91 ILE A O 1
ATOM 703 N N . ALA A 1 92 ? -6.808 5.281 3.414 1.00 83.75 92 ALA A N 1
ATOM 704 C CA . ALA A 1 92 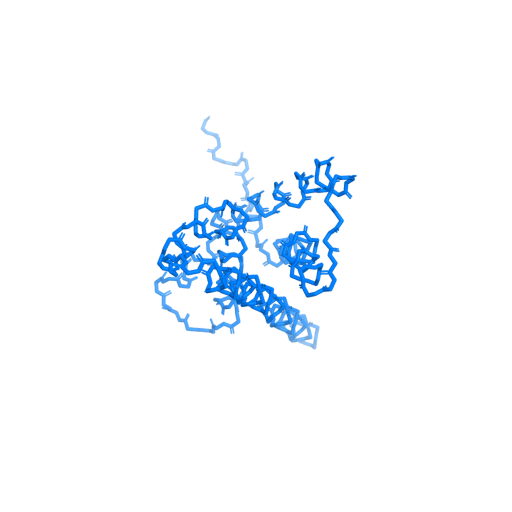? -7.765 4.677 2.487 1.00 83.75 92 ALA A CA 1
ATOM 705 C C . ALA A 1 92 ? -8.007 5.551 1.248 1.00 83.75 92 ALA A C 1
ATOM 707 O O . ALA A 1 92 ? -8.032 5.039 0.135 1.00 83.75 92 ALA A O 1
ATOM 708 N N . VAL A 1 93 ? -8.134 6.869 1.418 1.00 85.12 93 VAL A N 1
ATOM 709 C CA . VAL A 1 93 ? -8.269 7.801 0.287 1.00 85.12 93 VAL A CA 1
ATOM 710 C C . VAL A 1 93 ? -6.991 7.823 -0.548 1.00 85.12 93 VAL A C 1
ATOM 712 O O . VAL A 1 93 ? -7.063 7.755 -1.770 1.00 85.12 93 VAL A O 1
ATOM 715 N N . SER A 1 94 ? -5.825 7.859 0.101 1.00 87.19 94 SER A N 1
ATOM 716 C CA . SER A 1 94 ? -4.531 7.853 -0.593 1.00 87.19 94 SER A CA 1
ATOM 717 C C . SER A 1 94 ? -4.336 6.583 -1.420 1.00 87.19 94 SER A C 1
ATOM 719 O O . SER A 1 94 ? -3.945 6.663 -2.582 1.00 87.19 94 SER A O 1
ATOM 721 N N . ILE A 1 95 ? -4.644 5.413 -0.851 1.00 84.69 95 ILE A N 1
ATOM 722 C CA . ILE A 1 95 ? -4.477 4.139 -1.555 1.00 84.69 95 ILE A CA 1
ATOM 723 C C . ILE A 1 95 ? -5.537 3.943 -2.646 1.00 84.69 95 ILE A C 1
ATOM 725 O O . ILE A 1 95 ? -5.219 3.437 -3.718 1.00 84.69 95 ILE A O 1
ATOM 729 N N . ALA A 1 96 ? -6.770 4.415 -2.425 1.00 83.44 96 ALA A N 1
ATOM 730 C CA . ALA A 1 96 ? -7.807 4.420 -3.453 1.00 83.44 96 ALA A CA 1
ATOM 731 C C . ALA A 1 96 ? -7.416 5.318 -4.633 1.00 83.44 96 ALA A C 1
ATOM 733 O O . ALA A 1 96 ? -7.571 4.913 -5.781 1.00 83.44 96 ALA A O 1
ATOM 734 N N . LEU A 1 97 ? -6.855 6.502 -4.362 1.00 86.62 97 LEU A N 1
ATOM 735 C CA . LEU A 1 97 ? -6.348 7.399 -5.398 1.00 86.62 97 LEU A CA 1
ATOM 736 C C . LEU A 1 97 ? -5.262 6.721 -6.240 1.00 86.62 97 LEU A C 1
ATOM 738 O O . LEU A 1 97 ? -5.300 6.828 -7.460 1.00 86.62 97 LEU A O 1
ATOM 742 N N . VAL A 1 98 ? -4.333 5.999 -5.607 1.00 85.19 98 VAL A N 1
ATOM 743 C CA . VAL A 1 98 ? -3.292 5.231 -6.309 1.00 85.19 98 VAL A CA 1
ATOM 744 C C . VAL A 1 98 ? -3.901 4.157 -7.207 1.00 85.19 98 VAL A C 1
ATOM 746 O O . VAL A 1 98 ? -3.549 4.102 -8.383 1.00 85.19 98 VAL A O 1
ATOM 749 N N . GLY A 1 99 ? -4.830 3.348 -6.688 1.00 80.56 99 GLY A N 1
ATOM 750 C CA . GLY A 1 99 ? -5.493 2.305 -7.477 1.00 80.56 99 GLY A CA 1
ATOM 751 C C . GLY A 1 99 ? -6.261 2.880 -8.671 1.00 80.56 99 GLY A C 1
ATOM 752 O O . GLY A 1 99 ? -6.126 2.392 -9.789 1.00 80.56 99 GLY A O 1
ATOM 753 N N . ILE A 1 100 ? -6.999 3.976 -8.464 1.00 81.62 100 ILE A N 1
ATOM 754 C CA . ILE A 1 100 ? 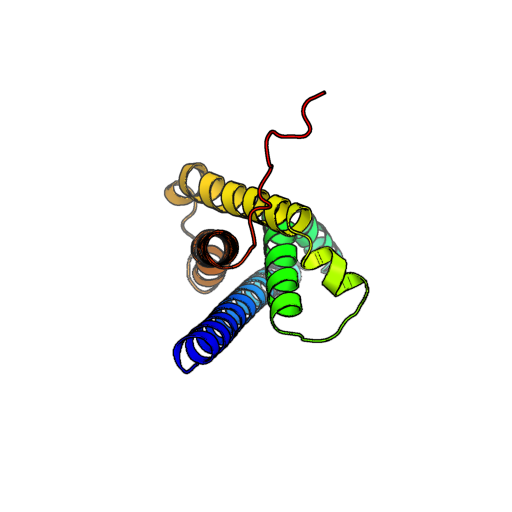-7.743 4.670 -9.527 1.00 81.62 100 ILE A CA 1
ATOM 755 C C . ILE A 1 100 ? -6.789 5.261 -10.570 1.00 81.62 100 ILE A C 1
ATOM 757 O O . ILE A 1 100 ? -6.978 5.046 -11.767 1.00 81.62 100 ILE A O 1
ATOM 761 N N . ALA A 1 101 ? -5.760 5.990 -10.133 1.00 82.56 101 ALA A N 1
ATOM 762 C CA . ALA A 1 101 ? -4.790 6.604 -11.032 1.00 82.56 101 ALA A CA 1
ATOM 763 C C . ALA A 1 101 ? -4.057 5.544 -11.860 1.00 82.56 101 ALA A C 1
ATOM 765 O O . ALA A 1 101 ? -3.890 5.718 -13.063 1.00 82.56 101 ALA A O 1
ATOM 766 N N . TYR A 1 102 ? -3.678 4.423 -11.245 1.00 78.62 102 TYR A N 1
ATOM 767 C CA . TYR A 1 102 ? -3.055 3.318 -11.960 1.00 78.62 102 TYR A CA 1
ATOM 768 C C . TYR A 1 102 ? -4.000 2.705 -12.999 1.00 78.62 102 TYR A C 1
ATOM 770 O O . TYR A 1 102 ? -3.615 2.558 -14.159 1.00 78.62 102 TYR A O 1
ATOM 778 N N . ASN A 1 103 ? -5.247 2.406 -12.617 1.00 76.06 103 ASN A N 1
ATOM 779 C CA . ASN A 1 103 ? -6.215 1.777 -13.518 1.00 76.06 103 ASN A CA 1
ATOM 780 C C . ASN A 1 103 ? -6.533 2.657 -14.736 1.00 76.06 103 ASN A C 1
ATOM 782 O O . ASN A 1 103 ? -6.626 2.150 -15.848 1.00 76.06 103 ASN A O 1
ATOM 786 N N . ILE A 1 104 ? -6.666 3.971 -14.526 1.00 76.31 104 ILE A N 1
ATOM 787 C CA . ILE A 1 104 ? -7.030 4.923 -15.582 1.00 76.31 104 ILE A CA 1
ATOM 788 C C . ILE A 1 104 ? -5.819 5.309 -16.440 1.00 76.31 104 ILE A C 1
ATOM 790 O O . ILE A 1 104 ? -5.936 5.361 -17.663 1.00 76.31 104 ILE A O 1
ATOM 794 N N . LEU A 1 105 ? -4.671 5.619 -15.825 1.00 74.00 105 LEU A N 1
ATOM 795 C CA . LEU A 1 105 ? -3.529 6.193 -16.542 1.00 74.00 105 LEU A CA 1
ATOM 796 C C . LEU A 1 105 ? -2.505 5.143 -16.972 1.00 74.00 105 LEU A C 1
ATOM 798 O O . LEU A 1 105 ? -1.953 5.263 -18.059 1.00 74.00 105 LEU A O 1
ATOM 802 N N . LEU A 1 106 ? -2.190 4.159 -16.126 1.00 70.44 106 LEU A N 1
ATOM 803 C CA . LEU A 1 106 ? -1.028 3.285 -16.342 1.00 70.44 106 LEU A CA 1
ATOM 804 C C . LEU A 1 106 ? -1.389 1.905 -16.887 1.00 70.44 106 LEU A C 1
ATOM 806 O O . LEU A 1 106 ? -0.595 1.363 -17.651 1.00 70.44 106 LEU A O 1
ATOM 810 N N . ARG A 1 107 ? -2.575 1.362 -16.582 1.00 74.06 107 ARG A N 1
ATOM 811 C CA . ARG A 1 107 ? -2.973 0.002 -16.996 1.00 74.06 107 ARG A CA 1
ATOM 812 C C . ARG A 1 107 ? -2.865 -0.241 -18.503 1.00 74.06 107 ARG A C 1
ATOM 814 O O . ARG A 1 107 ? -2.622 -1.365 -18.930 1.00 74.06 107 ARG A O 1
ATOM 821 N N . HIS A 1 108 ? -3.063 0.801 -19.305 1.00 65.12 108 HIS A N 1
ATOM 822 C CA . HIS A 1 108 ? -3.022 0.715 -20.764 1.00 65.12 108 HIS A CA 1
ATOM 823 C C . HIS A 1 108 ? -1.657 1.066 -21.374 1.00 65.12 108 HIS A C 1
ATOM 825 O O . HIS A 1 108 ? -1.438 0.776 -22.545 1.00 65.12 108 HIS A O 1
ATOM 831 N N . LEU A 1 109 ? -0.756 1.699 -20.614 1.00 64.44 109 LEU A N 1
ATOM 832 C CA . LEU A 1 109 ? 0.563 2.130 -21.099 1.00 64.44 109 LEU A CA 1
ATOM 833 C C . LEU A 1 109 ? 1.714 1.281 -20.551 1.00 64.44 109 LEU A C 1
ATOM 835 O O . LEU A 1 109 ? 2.790 1.245 -21.147 1.00 64.44 109 LEU A O 1
ATOM 839 N N . TRP A 1 110 ? 1.514 0.624 -19.412 1.00 65.00 110 TRP A N 1
ATOM 840 C CA . TRP A 1 110 ? 2.555 -0.088 -18.691 1.00 65.00 110 TRP A CA 1
ATOM 841 C C . TRP A 1 110 ? 2.280 -1.592 -18.719 1.00 65.00 110 TRP A C 1
ATOM 843 O O . TRP A 1 110 ? 1.346 -2.080 -18.089 1.00 65.00 110 TRP A O 1
ATOM 853 N N . HIS A 1 111 ? 3.119 -2.329 -19.449 1.00 65.31 111 HIS A N 1
ATOM 854 C CA . HIS A 1 111 ? 3.095 -3.792 -19.516 1.00 65.31 111 HIS A CA 1
ATOM 855 C C . HIS A 1 111 ? 4.360 -4.366 -18.865 1.00 65.31 111 HIS A C 1
ATOM 857 O O . HIS A 1 111 ? 5.285 -4.780 -19.571 1.00 65.31 111 HIS A O 1
ATOM 863 N N . PRO A 1 112 ? 4.450 -4.359 -17.523 1.00 70.56 112 PRO A N 1
ATOM 864 C CA . PRO A 1 112 ? 5.582 -4.957 -16.839 1.00 70.56 112 PRO A CA 1
ATOM 865 C C . PRO A 1 112 ? 5.584 -6.469 -17.097 1.00 70.56 112 PRO A C 1
ATOM 867 O O . PRO A 1 112 ? 4.530 -7.087 -17.236 1.00 70.56 112 PRO A O 1
ATOM 870 N N . GLN A 1 113 ? 6.769 -7.075 -17.174 1.00 74.94 113 GLN A N 1
ATOM 871 C CA . GLN A 1 113 ? 6.923 -8.519 -17.375 1.00 74.94 113 GLN A CA 1
ATOM 872 C C . GLN A 1 113 ? 7.637 -9.169 -16.183 1.00 74.94 113 GLN A C 1
ATOM 874 O O . GLN A 1 113 ? 8.439 -8.543 -15.486 1.00 74.94 113 GLN A O 1
ATOM 879 N N . GLY A 1 114 ? 7.343 -10.448 -15.938 1.00 80.88 114 GLY A N 1
ATOM 880 C CA . GLY A 1 114 ? 7.991 -11.244 -14.893 1.00 80.88 114 GLY A CA 1
ATOM 881 C C . GLY A 1 114 ? 7.705 -10.743 -13.472 1.00 80.88 114 GLY A C 1
ATOM 882 O O . GLY A 1 114 ? 6.564 -10.462 -13.114 1.00 80.88 114 GLY A O 1
ATOM 883 N N . TRP A 1 115 ? 8.746 -10.629 -12.642 1.00 77.38 115 TRP A N 1
ATOM 884 C CA . TRP A 1 115 ? 8.620 -10.235 -11.230 1.00 77.38 115 TRP A CA 1
ATOM 885 C C . TRP A 1 115 ? 8.156 -8.789 -11.019 1.00 77.38 115 TRP A C 1
ATOM 887 O O . TRP A 1 115 ? 7.533 -8.496 -10.000 1.00 77.38 115 TRP A O 1
ATOM 897 N N . GLN A 1 116 ? 8.423 -7.892 -11.977 1.00 76.00 116 GLN A N 1
ATOM 898 C CA . GLN A 1 116 ? 7.906 -6.521 -11.930 1.00 76.00 116 GLN A CA 1
ATOM 899 C C . GLN A 1 116 ? 6.384 -6.502 -12.024 1.00 76.00 116 GLN A C 1
ATOM 901 O O . GLN A 1 116 ? 5.762 -5.742 -11.295 1.00 76.00 116 GLN A O 1
ATOM 906 N N . TRP A 1 117 ? 5.791 -7.368 -12.854 1.00 80.62 117 TRP A N 1
ATOM 907 C CA . TRP A 1 117 ? 4.337 -7.473 -12.969 1.00 80.62 117 TRP A CA 1
ATOM 908 C C . TRP A 1 117 ? 3.701 -7.897 -11.648 1.00 80.62 117 TRP A C 1
ATOM 910 O O . TRP A 1 117 ? 2.768 -7.254 -11.187 1.00 80.62 117 TRP A O 1
ATOM 920 N N . VAL A 1 118 ? 4.271 -8.906 -10.984 1.00 78.31 118 VAL A N 1
ATOM 921 C CA . VAL A 1 118 ? 3.766 -9.380 -9.687 1.00 78.31 118 VAL A CA 1
ATOM 922 C C . VAL A 1 118 ? 3.790 -8.269 -8.635 1.00 78.31 118 VAL A C 1
ATOM 924 O O . VAL A 1 118 ? 2.809 -8.088 -7.920 1.00 78.31 118 VAL A O 1
ATOM 927 N N . ALA A 1 119 ? 4.891 -7.516 -8.535 1.00 80.56 119 ALA A N 1
ATOM 928 C CA . ALA A 1 119 ? 4.987 -6.404 -7.590 1.00 80.56 119 ALA A CA 1
ATOM 929 C C . ALA A 1 119 ? 3.986 -5.287 -7.911 1.00 80.56 119 ALA A C 1
ATOM 931 O O . ALA A 1 119 ? 3.351 -4.746 -7.006 1.00 80.56 119 ALA A O 1
ATOM 932 N N . ASP A 1 120 ? 3.847 -4.963 -9.194 1.00 81.75 120 ASP A N 1
ATOM 933 C CA . ASP A 1 120 ? 2.977 -3.898 -9.670 1.00 81.75 120 ASP A CA 1
ATOM 934 C C . ASP A 1 120 ? 1.500 -4.235 -9.420 1.00 81.75 120 ASP A C 1
ATOM 936 O O . ASP A 1 120 ? 0.798 -3.443 -8.795 1.00 81.75 120 ASP A O 1
ATOM 940 N N . GLU A 1 121 ? 1.067 -5.447 -9.777 1.00 80.06 121 GLU A N 1
ATOM 941 C CA . GLU A 1 121 ? -0.287 -5.965 -9.542 1.00 80.06 121 GLU A CA 1
ATOM 942 C C . GLU A 1 121 ? -0.613 -6.021 -8.037 1.00 80.06 121 GLU A C 1
ATOM 944 O O . GLU A 1 121 ? -1.686 -5.588 -7.601 1.00 80.06 121 GLU A O 1
ATOM 949 N N . LEU A 1 122 ? 0.331 -6.495 -7.207 1.00 77.81 122 LEU A N 1
ATOM 950 C CA . LEU A 1 122 ? 0.124 -6.554 -5.759 1.00 77.81 122 LEU A CA 1
ATOM 951 C C . LEU A 1 122 ? -0.070 -5.166 -5.145 1.00 77.81 122 LEU A C 1
ATOM 953 O O . LEU A 1 122 ? -0.932 -4.996 -4.283 1.00 77.81 122 LEU A O 1
ATOM 957 N N . LEU A 1 123 ? 0.743 -4.189 -5.549 1.00 76.81 123 LEU A N 1
ATOM 958 C CA . LEU A 1 123 ? 0.773 -2.867 -4.922 1.00 76.81 123 LEU A CA 1
ATOM 959 C C . LEU A 1 123 ? -0.245 -1.883 -5.505 1.00 76.81 123 LEU A C 1
ATOM 961 O O . LEU A 1 123 ? -0.620 -0.934 -4.810 1.00 76.81 123 LEU A O 1
ATOM 965 N N . HIS A 1 124 ? -0.697 -2.097 -6.741 1.00 79.19 124 HIS A N 1
ATOM 966 C CA . HIS A 1 124 ? -1.608 -1.183 -7.434 1.00 79.19 124 HIS A CA 1
ATOM 967 C C . HIS A 1 124 ? -3.022 -1.729 -7.648 1.00 79.19 124 HIS A C 1
ATOM 969 O O . HIS A 1 124 ? -3.926 -0.917 -7.835 1.00 79.19 124 HIS A O 1
ATOM 975 N N . ASP A 1 125 ? -3.248 -3.045 -7.573 1.00 76.94 125 ASP A N 1
ATOM 976 C CA . ASP A 1 125 ? -4.597 -3.628 -7.686 1.00 76.94 125 ASP A CA 1
ATOM 977 C C . ASP A 1 125 ? -5.002 -4.316 -6.370 1.00 76.94 125 ASP A C 1
ATOM 979 O O . ASP A 1 125 ? -5.973 -3.918 -5.718 1.00 76.94 125 ASP A O 1
ATOM 983 N N . ILE A 1 126 ? -4.198 -5.275 -5.888 1.00 81.19 126 ILE A N 1
ATOM 984 C CA . ILE A 1 126 ? -4.564 -6.086 -4.713 1.00 81.19 126 ILE A CA 1
ATOM 985 C C . ILE A 1 126 ? -4.573 -5.259 -3.425 1.00 81.19 126 ILE A C 1
ATOM 987 O O . ILE A 1 126 ? -5.551 -5.300 -2.677 1.00 81.19 126 ILE A O 1
ATOM 991 N N . MET A 1 127 ? -3.512 -4.502 -3.143 1.00 78.44 127 MET A N 1
ATOM 992 C CA . MET A 1 127 ? -3.394 -3.725 -1.905 1.00 78.44 127 MET A CA 1
ATOM 993 C C . MET A 1 127 ? -4.436 -2.607 -1.773 1.00 78.44 127 MET A C 1
ATOM 995 O O . MET A 1 127 ? -5.064 -2.525 -0.710 1.00 78.44 127 MET A O 1
ATOM 999 N N . PRO A 1 128 ? -4.683 -1.772 -2.804 1.00 81.06 128 PRO A N 1
ATOM 1000 C CA . PRO A 1 128 ? -5.733 -0.761 -2.748 1.00 81.06 128 PRO A CA 1
ATOM 1001 C C . PRO A 1 128 ? -7.105 -1.369 -2.491 1.00 81.06 128 PRO A C 1
ATOM 1003 O O . PRO A 1 128 ? -7.809 -0.928 -1.581 1.00 81.06 128 PRO A O 1
ATOM 1006 N N . LEU A 1 129 ? -7.458 -2.429 -3.223 1.00 80.81 129 LEU A N 1
ATOM 1007 C CA . LEU A 1 129 ? -8.736 -3.109 -3.045 1.00 80.81 129 LEU A CA 1
ATOM 1008 C C . LEU A 1 129 ? -8.841 -3.714 -1.640 1.00 80.81 129 LEU A C 1
ATOM 1010 O O . LEU A 1 129 ? -9.847 -3.531 -0.949 1.00 80.81 129 LEU A O 1
ATOM 1014 N N . ALA A 1 130 ? -7.775 -4.378 -1.186 1.00 80.44 130 ALA A N 1
ATOM 1015 C CA . ALA A 1 130 ? -7.758 -5.057 0.096 1.00 80.44 130 ALA A CA 1
ATOM 1016 C C . ALA A 1 130 ? -7.905 -4.078 1.268 1.00 80.44 130 ALA A C 1
ATOM 1018 O O . ALA A 1 130 ? -8.669 -4.341 2.206 1.00 80.44 130 ALA A O 1
ATOM 1019 N N . PHE A 1 131 ? -7.208 -2.940 1.204 1.00 80.06 131 PHE A N 1
ATOM 1020 C CA . PHE A 1 131 ? -7.258 -1.913 2.238 1.00 80.06 131 PHE A CA 1
ATOM 1021 C C . PHE A 1 131 ? -8.575 -1.134 2.219 1.00 80.06 131 PHE A C 1
ATOM 1023 O O . PHE A 1 131 ? -9.126 -0.849 3.283 1.00 80.06 131 PHE A O 1
ATOM 1030 N N . VAL A 1 132 ? -9.125 -0.831 1.039 1.00 80.25 132 VAL A N 1
ATOM 1031 C CA . VAL A 1 132 ? -10.446 -0.192 0.919 1.00 80.25 132 VAL A CA 1
ATOM 1032 C C . VAL A 1 132 ? -11.536 -1.101 1.483 1.00 80.25 132 VAL A C 1
ATOM 1034 O O . VAL A 1 132 ? -12.372 -0.628 2.251 1.00 80.25 132 VAL A O 1
ATOM 1037 N N . LEU A 1 133 ? -11.496 -2.404 1.188 1.00 81.38 133 LEU A N 1
ATOM 1038 C CA . LEU A 1 133 ? -12.401 -3.393 1.783 1.00 81.38 133 LEU A CA 1
ATOM 1039 C C . LEU A 1 133 ? -12.234 -3.473 3.304 1.00 81.38 133 LEU A C 1
ATOM 1041 O O . LEU A 1 133 ? -13.230 -3.474 4.029 1.00 81.38 133 LEU A O 1
ATOM 1045 N N . TYR A 1 134 ? -10.993 -3.476 3.804 1.00 79.75 134 TYR A N 1
ATOM 1046 C CA . TYR A 1 134 ? -10.726 -3.440 5.243 1.00 79.75 134 TYR A CA 1
ATOM 1047 C C . TYR A 1 134 ? -11.324 -2.186 5.896 1.00 79.75 134 TYR A C 1
ATOM 1049 O O . TYR A 1 134 ? -12.035 -2.278 6.899 1.00 79.75 134 TYR A O 1
ATOM 1057 N N . TRP A 1 135 ? -11.070 -1.015 5.309 1.00 79.06 135 TRP A N 1
ATOM 1058 C CA . TRP A 1 135 ? -11.598 0.256 5.791 1.00 79.06 135 TRP A CA 1
ATOM 1059 C C . TRP A 1 135 ? -13.126 0.282 5.756 1.00 79.06 135 TRP A C 1
ATOM 1061 O O . TRP A 1 135 ? -13.762 0.729 6.709 1.00 79.06 135 TRP A O 1
ATOM 1071 N N . TRP A 1 136 ? -13.727 -0.233 4.686 1.00 77.00 136 TRP A N 1
ATOM 1072 C CA . TRP A 1 136 ? -15.174 -0.264 4.522 1.00 77.00 136 TRP A CA 1
ATOM 1073 C C . TRP A 1 136 ? -15.868 -1.159 5.552 1.00 77.00 136 TRP A C 1
ATOM 1075 O O . TRP A 1 136 ? -16.901 -0.767 6.092 1.00 77.00 136 TRP A O 1
ATOM 1085 N N . LEU A 1 137 ? -15.312 -2.343 5.818 1.00 73.81 137 LEU A N 1
ATOM 1086 C CA . LEU A 1 137 ? -15.936 -3.359 6.669 1.00 73.81 137 LEU A CA 1
ATOM 1087 C C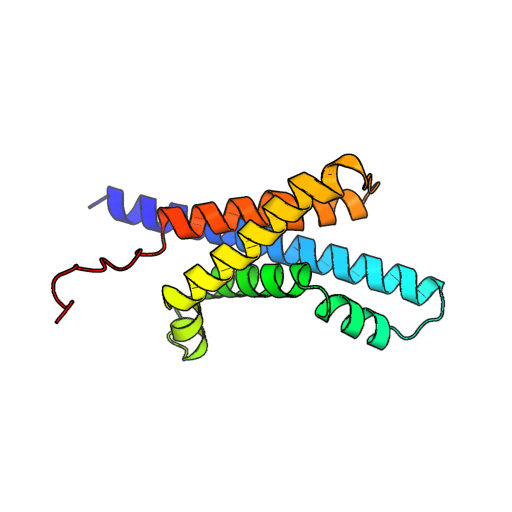 . LEU A 1 137 ? -15.636 -3.176 8.161 1.00 73.81 137 LEU A C 1
ATOM 1089 O O . LEU A 1 137 ? -16.491 -3.482 8.989 1.00 73.81 137 LEU A O 1
ATOM 1093 N N . TYR A 1 138 ? -14.435 -2.706 8.514 1.00 67.56 138 TYR A N 1
ATOM 1094 C CA . TYR A 1 138 ? -13.932 -2.802 9.890 1.00 67.56 138 TYR A CA 1
ATOM 1095 C C . TYR A 1 138 ? -13.582 -1.469 10.549 1.00 67.56 138 TYR A C 1
ATOM 1097 O O . TYR A 1 138 ? -13.432 -1.431 11.773 1.00 67.56 138 TYR A O 1
ATOM 1105 N N . VAL A 1 139 ? -13.440 -0.375 9.795 1.00 66.19 139 VAL A N 1
ATOM 1106 C CA . VAL A 1 139 ? -13.182 0.936 10.401 1.00 66.19 139 VAL A CA 1
ATOM 1107 C C . VAL A 1 139 ? -14.524 1.583 10.743 1.00 66.19 139 VAL A C 1
ATOM 1109 O O . VAL A 1 139 ? -15.319 1.840 9.837 1.00 66.19 139 VAL A O 1
ATOM 1112 N N . PRO A 1 140 ? -14.803 1.876 12.030 1.00 64.62 140 PRO A N 1
ATOM 1113 C CA . PRO A 1 140 ? -16.010 2.592 12.404 1.00 64.62 140 PRO A CA 1
ATOM 1114 C C . PRO A 1 140 ? -15.951 3.982 11.772 1.00 64.62 140 PRO A C 1
ATOM 1116 O O . PRO A 1 140 ? -15.199 4.856 12.212 1.00 64.62 140 PRO A O 1
ATOM 1119 N N . LYS A 1 141 ? -16.730 4.175 10.705 1.00 61.94 141 LYS A N 1
ATOM 1120 C CA . LYS A 1 141 ? -16.948 5.479 10.083 1.00 61.94 141 LYS A CA 1
ATOM 1121 C C . LYS A 1 141 ? -17.739 6.271 11.100 1.00 61.94 141 LYS A C 1
ATOM 1123 O O . LYS A 1 141 ? -18.939 6.054 11.243 1.00 61.94 141 LYS A O 1
ATOM 1128 N N . 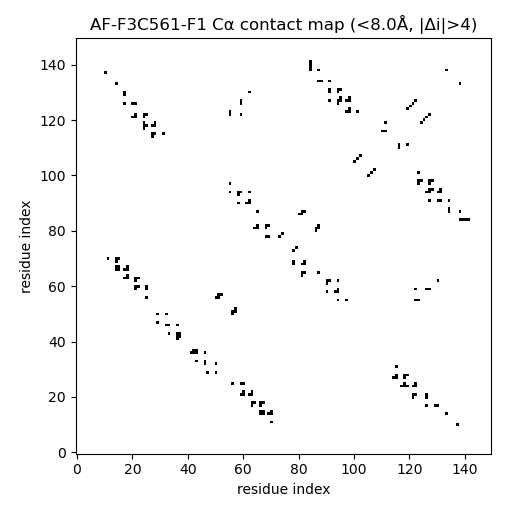GLY A 1 142 ? -17.014 7.044 11.910 1.00 53.25 142 GLY A N 1
ATOM 1129 C CA . GLY A 1 142 ? -17.568 7.767 13.041 1.00 53.25 142 GLY A CA 1
ATOM 1130 C C . GLY A 1 142 ? -18.905 8.361 12.639 1.00 53.25 142 GLY A C 1
ATOM 1131 O O . GLY A 1 142 ? -18.988 9.052 11.624 1.00 53.25 142 GLY A O 1
ATOM 1132 N N . ALA A 1 143 ? -19.948 8.015 13.391 1.00 49.41 143 ALA A N 1
ATOM 1133 C CA . ALA A 1 143 ? -21.239 8.650 13.270 1.00 49.41 143 ALA A CA 1
ATOM 1134 C C . ALA A 1 143 ? -21.010 10.140 13.521 1.00 49.41 143 ALA A C 1
ATOM 1136 O O . ALA A 1 143 ? -21.011 10.593 14.667 1.00 49.41 143 ALA A O 1
ATOM 1137 N N . LEU A 1 144 ? -20.778 10.895 12.448 1.00 48.81 144 LEU A N 1
ATOM 1138 C CA . LEU A 1 144 ? -20.988 12.328 12.403 1.00 48.81 144 LEU A CA 1
ATOM 1139 C C . LEU A 1 144 ? -22.482 12.505 12.650 1.00 48.81 144 LEU A C 1
ATOM 1141 O O . LEU A 1 144 ? -23.297 12.625 11.740 1.00 48.81 144 LEU A O 1
ATOM 1145 N N . ARG A 1 145 ? -22.865 12.424 13.926 1.00 51.41 145 ARG A N 1
ATOM 1146 C CA . ARG A 1 145 ? -24.143 12.925 14.384 1.00 51.41 145 ARG A CA 1
ATOM 1147 C C . ARG A 1 145 ? -24.109 14.400 14.022 1.00 51.41 145 ARG A C 1
ATOM 1149 O O . ARG A 1 145 ? -23.377 15.164 14.643 1.00 51.41 145 ARG A O 1
ATOM 1156 N N . LEU A 1 146 ? -24.940 14.774 13.055 1.00 51.84 146 LEU A N 1
ATOM 1157 C CA . LEU A 1 146 ? -25.329 16.139 12.676 1.00 51.84 146 LEU A CA 1
ATOM 1158 C C . LEU A 1 146 ? -25.958 16.940 13.843 1.00 51.84 146 LEU A C 1
ATOM 1160 O O . LEU A 1 146 ? -26.737 17.854 13.628 1.00 51.84 146 LEU A O 1
ATOM 1164 N N . ARG A 1 147 ? -25.671 16.580 15.100 1.00 50.66 147 ARG A N 1
ATOM 1165 C CA . ARG A 1 147 ? -26.250 17.159 16.315 1.00 50.66 147 ARG A CA 1
ATOM 1166 C C . ARG A 1 147 ? -25.344 18.192 16.993 1.00 50.66 147 ARG A C 1
ATOM 1168 O O . ARG A 1 147 ? -25.714 18.687 18.045 1.00 50.66 147 ARG A O 1
ATOM 1175 N N . HIS A 1 148 ? -24.187 18.509 16.411 1.00 50.69 148 HIS A N 1
ATOM 1176 C CA . HIS A 1 148 ? -23.301 19.581 16.885 1.00 50.69 148 HIS A CA 1
ATOM 1177 C C . HIS A 1 148 ? -22.922 20.555 15.764 1.00 50.69 148 HIS A C 1
ATOM 1179 O O . HIS A 1 148 ? -21.827 21.105 15.781 1.00 50.69 148 HIS A O 1
ATOM 1185 N N . VAL A 1 149 ? -23.799 20.743 14.774 1.00 51.81 149 VAL A N 1
ATOM 1186 C CA . VAL A 1 149 ? -23.734 21.961 13.960 1.00 51.81 149 VAL A CA 1
ATOM 1187 C C . VAL A 1 149 ? -24.376 23.053 14.829 1.00 51.81 149 VAL A C 1
ATOM 1189 O O . VAL A 1 149 ? -25.562 22.900 15.133 1.00 51.81 149 VAL A O 1
ATOM 1192 N N . PRO A 1 150 ? -23.598 24.022 15.350 1.00 57.66 150 PRO A N 1
ATOM 1193 C CA . PRO A 1 150 ? -24.131 25.150 16.111 1.00 57.66 150 PRO A CA 1
ATOM 1194 C C . PRO A 1 150 ? -25.008 26.063 15.249 1.00 57.66 150 PRO A C 1
ATOM 1196 O O . PRO A 1 150 ? -24.846 26.044 14.005 1.00 57.66 150 PRO A O 1
#